Protein AF-A0AAN6GXL6-F1 (afdb_monomer_lite)

Radius of gyration: 16.86 Å; chains: 1; bounding box: 38×27×46 Å

InterPro domains:
  IPR018222 Nuclear transport factor 2, eukaryote [PS50177] (65-117)
  IPR032710 NTF2-like domain superfamily [SSF54427] (9-118)

Secondary structure (DSSP, 8-state):
--S--S-EEEETTEEESSHHHHHHHHHHHPPPEEEEEEEEEEEEEES-SS--TT--HHHHTT--EEEEEEEEEEEESSTTTSPEEEEEEEEEEEE-TT--TT--S-SEEEEEEEEEEE-

Sequence (119 aa):
DNGRGLPNITYNGELFLDSATFQDRWVKDMPRTHLEAQSLNVHVLNPSIKPTAGMKKKDAARNMSLIVQVSGSMRIGQPKEGPLRGFSDSFVLVPNEELGKQDVGRQWLIQSQTFRFVV

Structure (mmCIF, N/CA/C/O backbone):
data_AF-A0AAN6GXL6-F1
#
_entry.id   AF-A0AAN6GXL6-F1
#
loop_
_atom_site.group_PDB
_atom_site.id
_atom_site.type_symbol
_atom_site.label_atom_id
_atom_site.label_alt_id
_atom_site.label_comp_id
_atom_site.label_asy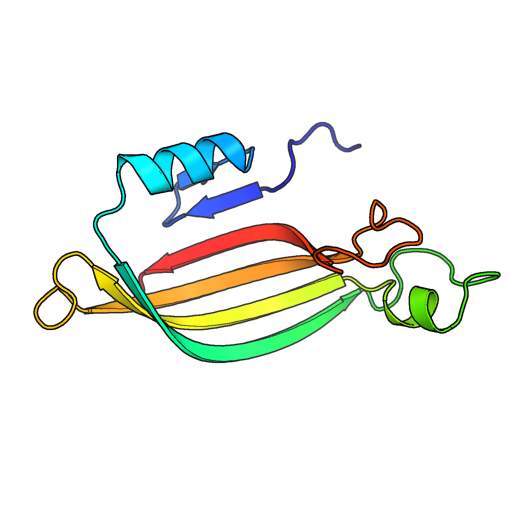m_id
_atom_site.label_entity_id
_atom_site.label_seq_id
_atom_site.pdbx_PDB_ins_code
_atom_site.Cartn_x
_atom_site.Cartn_y
_atom_site.Cartn_z
_atom_site.occupancy
_atom_site.B_iso_or_equiv
_atom_site.auth_seq_id
_atom_site.auth_comp_id
_atom_site.auth_asym_id
_atom_site.auth_atom_id
_atom_site.pdbx_PDB_model_num
ATOM 1 N N . ASP A 1 1 ? -1.228 3.288 -22.576 1.00 46.41 1 ASP A N 1
ATOM 2 C CA . ASP A 1 1 ? -2.079 3.893 -21.545 1.00 46.41 1 ASP A CA 1
ATOM 3 C C . ASP A 1 1 ? -3.490 3.370 -21.736 1.00 46.41 1 ASP A C 1
ATOM 5 O O . ASP A 1 1 ? -4.066 3.604 -22.790 1.00 46.41 1 ASP A O 1
ATOM 9 N N . ASN A 1 2 ? -4.023 2.573 -20.809 1.00 50.41 2 ASN A N 1
ATOM 10 C CA . ASN A 1 2 ? -5.314 1.890 -21.008 1.00 50.41 2 ASN A CA 1
ATOM 11 C C . ASN A 1 2 ? -6.523 2.809 -20.721 1.00 50.41 2 ASN A C 1
ATOM 13 O O . ASN A 1 2 ? -7.616 2.315 -20.450 1.00 50.41 2 ASN A O 1
ATOM 17 N N . GLY A 1 3 ? -6.325 4.134 -20.714 1.00 53.84 3 GLY A N 1
ATOM 18 C CA . GLY A 1 3 ? -7.373 5.139 -20.494 1.00 53.84 3 GLY A CA 1
ATOM 19 C C . GLY A 1 3 ? -8.016 5.129 -19.101 1.00 53.84 3 GLY A C 1
ATOM 20 O O . GLY A 1 3 ? -8.966 5.869 -18.869 1.00 53.84 3 GLY A O 1
ATOM 21 N N . ARG A 1 4 ? -7.528 4.297 -18.174 1.00 62.28 4 ARG A N 1
ATOM 22 C CA . ARG A 1 4 ? -7.972 4.256 -16.776 1.00 62.28 4 ARG A CA 1
ATOM 23 C C . ARG A 1 4 ? -6.973 5.026 -15.922 1.00 62.28 4 ARG A C 1
ATOM 25 O O . ARG A 1 4 ? -5.783 4.729 -15.991 1.00 62.28 4 ARG A O 1
ATOM 32 N N . GLY A 1 5 ? -7.470 5.988 -15.143 1.00 70.12 5 GLY A N 1
ATOM 33 C CA . GLY A 1 5 ? -6.672 6.714 -14.156 1.00 70.12 5 GLY A CA 1
ATOM 34 C C . GLY A 1 5 ? -5.961 5.744 -13.213 1.00 70.12 5 GLY A C 1
ATOM 35 O O . GLY A 1 5 ? -6.505 4.698 -12.852 1.00 70.12 5 GLY A O 1
ATOM 36 N N . LEU A 1 6 ? -4.711 6.055 -12.885 1.00 82.12 6 LEU A N 1
ATOM 37 C CA . LEU A 1 6 ? -3.931 5.345 -11.880 1.00 82.12 6 LEU A CA 1
ATOM 38 C C . LEU A 1 6 ? -3.585 6.325 -10.751 1.00 82.12 6 LEU A C 1
ATOM 40 O O . LEU A 1 6 ? -3.328 7.496 -11.035 1.00 82.12 6 LEU A O 1
ATOM 44 N N . PRO A 1 7 ? -3.514 5.856 -9.496 1.00 90.50 7 PRO A N 1
ATOM 45 C CA . PRO A 1 7 ? -3.809 4.491 -9.048 1.00 90.50 7 PRO A CA 1
ATOM 46 C C . PRO A 1 7 ? -5.312 4.188 -8.942 1.00 90.50 7 PRO A C 1
ATOM 48 O O . PRO A 1 7 ? -6.117 5.079 -8.694 1.00 90.50 7 PRO A O 1
ATOM 51 N N . ASN A 1 8 ? -5.678 2.905 -9.041 1.00 91.94 8 ASN A N 1
ATOM 52 C CA . ASN A 1 8 ? -7.023 2.441 -8.676 1.00 91.94 8 ASN A CA 1
ATOM 53 C C . ASN A 1 8 ? -7.053 2.079 -7.187 1.00 91.94 8 ASN A C 1
ATOM 55 O O . ASN A 1 8 ? -6.418 1.102 -6.781 1.00 91.94 8 ASN A O 1
ATOM 59 N N . ILE A 1 9 ? -7.789 2.831 -6.374 1.00 95.88 9 ILE A N 1
ATOM 60 C CA . ILE A 1 9 ? -7.858 2.622 -4.923 1.00 95.88 9 ILE A CA 1
ATOM 61 C C . ILE A 1 9 ? -9.274 2.181 -4.563 1.00 95.88 9 ILE A C 1
ATOM 63 O O . ILE A 1 9 ? -10.235 2.885 -4.838 1.00 95.88 9 ILE A O 1
ATOM 67 N N . THR A 1 10 ? -9.422 1.016 -3.937 1.00 96.25 10 THR A N 1
ATOM 68 C CA . THR A 1 10 ? -10.696 0.572 -3.357 1.00 96.25 10 THR A CA 1
ATOM 69 C C . THR A 1 10 ? -10.605 0.628 -1.838 1.00 96.25 10 THR A C 1
ATOM 71 O O . THR A 1 10 ? -9.817 -0.104 -1.244 1.00 96.25 10 THR A O 1
ATOM 74 N N . TYR A 1 11 ? -11.414 1.466 -1.196 1.00 94.81 11 TYR A N 1
ATOM 75 C CA . TYR A 1 11 ? -11.433 1.643 0.254 1.00 94.81 11 TYR A CA 1
ATOM 76 C C . TYR A 1 11 ? -12.783 1.197 0.821 1.00 94.81 11 TYR A C 1
ATOM 78 O O . TYR A 1 11 ? -13.807 1.827 0.582 1.00 94.81 11 TYR A O 1
ATOM 86 N N . ASN A 1 12 ? -12.812 0.071 1.540 1.00 93.25 12 ASN A N 1
ATOM 87 C CA . ASN A 1 12 ? -14.038 -0.555 2.061 1.00 93.25 12 ASN A CA 1
ATOM 88 C C . ASN A 1 12 ? -15.144 -0.784 1.006 1.00 93.25 12 ASN A C 1
ATOM 90 O O . ASN A 1 12 ? -16.325 -0.825 1.335 1.00 93.25 12 ASN A O 1
ATOM 94 N N . GLY A 1 13 ? -14.760 -0.986 -0.259 1.00 92.50 13 GLY A N 1
ATOM 95 C CA . GLY A 1 13 ? -15.682 -1.205 -1.380 1.00 92.50 13 GLY A CA 1
ATOM 96 C C . GLY A 1 13 ? -16.023 0.049 -2.190 1.00 92.50 13 GLY A C 1
ATOM 97 O O . GLY A 1 13 ? -16.597 -0.087 -3.265 1.00 92.50 13 GLY A O 1
ATOM 98 N N . GLU A 1 14 ? -15.636 1.239 -1.731 1.00 94.62 14 GLU A N 1
ATOM 99 C CA . GLU A 1 14 ? -15.721 2.476 -2.514 1.00 94.62 14 GLU A CA 1
ATOM 100 C C . GLU A 1 14 ? -14.499 2.607 -3.433 1.00 94.62 14 GLU A C 1
ATOM 102 O O . GLU A 1 14 ? -13.369 2.404 -2.987 1.00 94.62 14 GLU A O 1
ATOM 107 N N . LEU A 1 15 ? -14.718 2.924 -4.712 1.00 93.38 15 LEU A N 1
ATOM 108 C CA . LEU A 1 15 ? -13.663 3.055 -5.720 1.00 93.38 15 LEU A CA 1
ATOM 109 C C . LEU A 1 15 ? -13.263 4.523 -5.918 1.00 93.38 15 LEU A C 1
ATOM 111 O O . LEU A 1 15 ? -14.105 5.362 -6.224 1.00 93.38 15 LEU A O 1
ATOM 115 N N . PHE A 1 16 ? -11.961 4.788 -5.855 1.00 92.94 16 PHE A N 1
ATOM 116 C CA . PHE A 1 16 ? -11.312 6.054 -6.181 1.00 92.94 16 PHE A CA 1
ATOM 117 C C . PHE A 1 16 ? -10.389 5.842 -7.389 1.00 92.94 16 PHE A C 1
ATOM 119 O O . PHE A 1 16 ? -9.594 4.897 -7.415 1.00 92.94 16 PHE A O 1
ATOM 126 N N . LEU A 1 17 ? -10.512 6.709 -8.399 1.00 88.56 17 LEU A N 1
ATOM 127 C CA . LEU A 1 17 ? -9.776 6.611 -9.671 1.00 88.56 17 LEU A CA 1
ATOM 128 C C . LEU A 1 17 ? -8.515 7.484 -9.722 1.00 88.56 17 LEU A C 1
ATOM 130 O O . LEU A 1 17 ? -7.788 7.465 -10.715 1.00 88.56 17 LEU A O 1
ATOM 134 N N . ASP A 1 18 ? -8.275 8.261 -8.671 1.00 87.81 18 ASP A N 1
ATOM 135 C CA . ASP A 1 18 ? -7.108 9.113 -8.529 1.00 87.81 18 ASP A CA 1
ATOM 136 C C . ASP A 1 18 ? -6.712 9.237 -7.049 1.00 87.81 18 ASP A C 1
ATOM 138 O O . ASP A 1 18 ? -7.537 9.134 -6.134 1.00 87.81 18 ASP A O 1
ATOM 142 N N . SER A 1 19 ? -5.418 9.442 -6.806 1.00 90.69 19 SER A N 1
ATOM 143 C CA . SER A 1 19 ? -4.877 9.531 -5.450 1.00 90.69 19 SER A CA 1
ATOM 144 C C . SER A 1 19 ? -5.219 10.840 -4.742 1.00 90.69 19 SER A C 1
ATOM 146 O O . SER A 1 19 ? -5.230 10.862 -3.514 1.00 90.69 19 SER A O 1
ATOM 148 N N . ALA A 1 20 ? -5.464 11.926 -5.483 1.00 92.69 20 ALA A N 1
ATOM 149 C CA . ALA A 1 20 ? -5.725 13.241 -4.901 1.00 92.69 20 ALA A CA 1
ATOM 150 C C . ALA A 1 20 ? -7.094 13.263 -4.210 1.00 92.69 20 ALA A C 1
ATOM 152 O O . ALA A 1 20 ? -7.175 13.587 -3.031 1.00 92.69 20 ALA A O 1
ATOM 153 N N . THR A 1 21 ? -8.137 12.779 -4.885 1.00 92.62 21 THR A N 1
ATOM 154 C CA . THR A 1 21 ? -9.487 12.625 -4.331 1.00 92.62 21 THR A CA 1
ATOM 155 C C . THR A 1 21 ? -9.484 11.734 -3.089 1.00 92.62 21 THR A C 1
ATOM 157 O O . THR A 1 21 ? -10.115 12.067 -2.084 1.00 92.62 21 THR A O 1
ATOM 160 N N . PHE A 1 22 ? -8.748 10.615 -3.115 1.00 94.06 22 PHE A N 1
ATOM 161 C CA . PHE A 1 22 ? -8.620 9.754 -1.936 1.00 94.06 22 PHE A CA 1
ATOM 162 C C . PHE A 1 22 ? -7.910 10.472 -0.777 1.00 94.06 22 PHE A C 1
ATOM 164 O O . PHE A 1 22 ? -8.364 10.392 0.365 1.00 94.06 22 PHE A O 1
ATOM 171 N N . GLN A 1 23 ? -6.829 11.206 -1.057 1.00 94.75 23 GLN A N 1
ATOM 172 C CA . GLN A 1 23 ? -6.093 11.968 -0.049 1.00 94.75 23 GLN A CA 1
ATOM 173 C C . GLN A 1 23 ? -6.950 13.082 0.565 1.00 94.75 23 GLN A C 1
ATOM 175 O O . GLN A 1 23 ? -6.939 13.257 1.784 1.00 94.75 23 GLN A O 1
ATOM 180 N N . ASP A 1 24 ? -7.720 13.799 -0.249 1.00 95.06 24 ASP A N 1
ATOM 181 C CA . ASP A 1 24 ? -8.625 14.851 0.212 1.00 95.06 24 ASP A CA 1
ATOM 182 C C . ASP A 1 24 ? -9.719 14.273 1.115 1.00 95.06 24 ASP A C 1
ATOM 184 O O . ASP A 1 24 ? -9.961 14.786 2.211 1.00 95.06 24 ASP A O 1
ATOM 188 N N . ARG A 1 25 ? -10.324 13.147 0.707 1.00 92.62 25 ARG A N 1
ATOM 189 C CA . ARG A 1 25 ? -11.280 12.387 1.526 1.00 92.62 25 ARG A CA 1
ATOM 190 C C . ARG A 1 25 ? -10.651 11.945 2.846 1.00 92.62 25 ARG A C 1
ATOM 192 O O . ARG A 1 25 ? -11.268 12.092 3.900 1.00 92.62 25 ARG A O 1
ATOM 199 N N . TRP A 1 26 ? -9.422 11.437 2.813 1.00 91.81 26 TRP A N 1
ATOM 200 C CA . TRP A 1 26 ? -8.700 11.022 4.013 1.00 91.81 26 TRP A CA 1
ATOM 201 C C . TRP A 1 26 ? -8.468 12.196 4.972 1.00 91.81 26 TRP A C 1
ATOM 203 O O . TRP A 1 26 ? -8.773 12.103 6.155 1.00 91.81 26 TRP A O 1
ATOM 213 N N . VAL A 1 27 ? -7.972 13.333 4.486 1.00 93.25 27 VAL A N 1
ATOM 214 C CA . VAL A 1 27 ? -7.687 14.495 5.346 1.00 93.25 27 VAL A CA 1
ATOM 215 C C . VAL A 1 27 ? -8.964 15.102 5.924 1.00 93.25 27 VAL A C 1
ATOM 217 O O . VAL A 1 27 ? -8.971 15.527 7.079 1.00 93.25 27 VAL A O 1
ATOM 220 N N . LYS A 1 28 ? -10.033 15.161 5.127 1.00 92.56 28 LYS A N 1
ATOM 221 C CA . LYS A 1 28 ? -11.280 15.822 5.512 1.00 92.56 28 LYS A CA 1
ATOM 222 C C . LYS A 1 28 ? -12.127 14.979 6.458 1.00 92.56 28 LYS A C 1
ATOM 224 O O . LYS A 1 28 ? -12.666 15.508 7.427 1.00 92.56 28 LYS A O 1
ATOM 229 N N . ASP A 1 29 ? -12.272 13.693 6.151 1.00 89.56 29 ASP A N 1
ATOM 230 C CA . ASP A 1 29 ? -13.340 12.879 6.726 1.00 89.56 29 ASP A CA 1
ATOM 231 C C . ASP A 1 29 ? -12.833 11.763 7.643 1.00 89.56 29 ASP A C 1
ATOM 233 O O . ASP A 1 29 ? -13.625 11.240 8.430 1.00 89.56 29 ASP A O 1
ATOM 237 N N . MET A 1 30 ? -11.543 11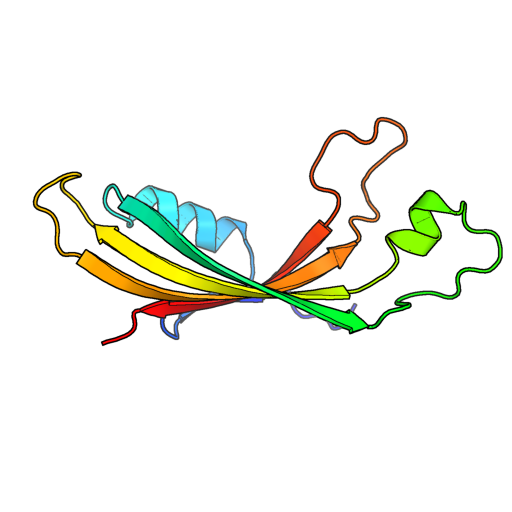.392 7.592 1.00 86.75 30 MET A N 1
ATOM 238 C CA . MET A 1 30 ? -11.017 10.396 8.526 1.00 86.75 30 MET A CA 1
ATOM 239 C C . MET A 1 30 ? -10.709 11.019 9.894 1.00 86.75 30 MET A C 1
ATOM 241 O O . MET A 1 30 ? -9.863 11.913 9.996 1.00 86.75 30 MET A O 1
ATOM 245 N N . PRO A 1 31 ? -11.328 10.524 10.986 1.00 88.31 31 PRO A N 1
ATOM 246 C CA . PRO A 1 31 ? -10.910 10.888 12.331 1.00 88.31 31 PRO A CA 1
ATOM 247 C C . PRO A 1 31 ? -9.457 10.481 12.560 1.00 88.31 31 PRO A C 1
ATOM 249 O O . PRO A 1 31 ? -8.942 9.585 11.899 1.00 88.31 31 PRO A O 1
ATOM 252 N N . ARG A 1 32 ? -8.800 11.074 13.560 1.00 87.94 32 ARG A N 1
ATOM 253 C CA . ARG A 1 32 ? -7.429 10.701 13.931 1.00 87.94 32 ARG A CA 1
ATOM 254 C C . ARG A 1 32 ? -7.309 9.180 14.089 1.00 87.94 32 ARG A C 1
ATOM 256 O O . ARG A 1 32 ? -7.969 8.594 14.943 1.00 87.94 32 ARG A O 1
ATOM 263 N N . THR A 1 33 ? -6.466 8.549 13.280 1.00 89.50 33 THR A N 1
ATOM 264 C CA . THR A 1 33 ? -6.262 7.097 13.305 1.00 89.50 33 THR A CA 1
ATOM 265 C C . THR A 1 33 ? -4.880 6.735 13.827 1.00 89.50 33 THR A C 1
ATOM 267 O O . THR A 1 33 ? -3.899 7.430 13.559 1.00 89.50 33 THR A O 1
ATOM 270 N N . HIS A 1 34 ? -4.785 5.612 14.531 1.00 90.44 34 HIS A N 1
ATOM 271 C CA . HIS A 1 34 ? -3.519 4.958 14.842 1.00 90.44 34 HIS A CA 1
ATOM 272 C C . HIS A 1 34 ? -3.502 3.584 14.175 1.00 90.44 34 HIS A C 1
ATOM 274 O O . HIS A 1 34 ? -4.359 2.751 14.463 1.00 90.44 34 HIS A O 1
ATOM 280 N N . LEU A 1 35 ? -2.560 3.386 13.256 1.00 91.00 35 LEU A N 1
ATOM 281 C CA . LEU A 1 35 ? -2.382 2.152 12.499 1.00 91.00 35 LEU A CA 1
ATOM 282 C C . LEU A 1 35 ? -1.234 1.349 13.096 1.00 91.00 35 LEU A C 1
ATOM 284 O O . LEU A 1 35 ? -0.130 1.865 13.252 1.00 91.00 35 LEU A O 1
ATOM 288 N N . GLU A 1 36 ? -1.497 0.078 13.361 1.00 94.19 36 GLU A N 1
ATOM 289 C CA . GLU A 1 36 ? -0.498 -0.896 13.772 1.00 94.19 36 GLU A CA 1
ATOM 290 C C . GLU A 1 36 ? -0.486 -2.031 12.746 1.00 94.19 36 GLU A C 1
ATOM 292 O O . GLU A 1 36 ? -1.410 -2.846 12.680 1.00 94.19 36 GLU A O 1
ATOM 297 N N . ALA A 1 37 ? 0.556 -2.061 11.913 1.00 95.88 37 ALA A N 1
ATOM 298 C CA . ALA A 1 37 ? 0.794 -3.161 10.988 1.00 95.88 37 ALA A CA 1
ATOM 299 C C . ALA A 1 37 ? 1.369 -4.349 11.768 1.00 95.88 37 ALA A C 1
ATOM 301 O O . ALA A 1 37 ? 2.446 -4.244 12.350 1.00 95.88 37 ALA A O 1
ATOM 302 N N . GLN A 1 38 ? 0.646 -5.466 11.781 1.00 96.81 38 GLN A N 1
ATOM 303 C CA . GLN A 1 38 ? 1.004 -6.650 12.571 1.00 96.81 38 GLN A CA 1
ATOM 304 C C . GLN A 1 38 ? 1.623 -7.749 11.710 1.00 96.81 38 GLN A C 1
ATOM 306 O O . GLN A 1 38 ? 2.470 -8.502 12.178 1.00 96.81 38 GLN A O 1
ATOM 311 N N . SER A 1 39 ? 1.213 -7.835 10.445 1.00 96.69 39 SER A N 1
ATOM 312 C CA . SER A 1 39 ? 1.784 -8.755 9.470 1.00 96.69 39 SER A CA 1
ATOM 313 C C . SER A 1 39 ? 1.977 -8.058 8.133 1.00 96.69 39 SER A C 1
ATOM 315 O O . SER A 1 39 ? 1.150 -7.246 7.708 1.00 96.69 39 SER A O 1
ATOM 317 N N . LEU A 1 40 ? 3.086 -8.397 7.483 1.00 97.69 40 LEU A N 1
ATOM 318 C CA . LEU A 1 40 ? 3.467 -7.933 6.161 1.00 97.69 40 LEU A CA 1
ATOM 319 C C . LEU A 1 40 ? 3.952 -9.140 5.363 1.00 97.69 40 LEU A C 1
ATOM 321 O O . LEU A 1 40 ? 4.873 -9.842 5.779 1.00 97.69 40 LEU A O 1
ATOM 325 N N . ASN A 1 41 ? 3.365 -9.344 4.195 1.00 98.00 41 ASN A N 1
ATOM 326 C CA . ASN A 1 41 ? 3.804 -10.336 3.233 1.00 98.00 41 ASN A CA 1
ATOM 327 C C . ASN A 1 41 ? 3.984 -9.675 1.859 1.00 98.00 41 ASN A C 1
ATOM 329 O O . ASN A 1 41 ? 3.253 -8.752 1.498 1.00 98.00 41 ASN A O 1
ATOM 333 N N . VAL A 1 42 ? 4.997 -10.121 1.115 1.00 98.00 42 VAL A N 1
ATOM 334 C CA . VAL A 1 42 ? 5.326 -9.583 -0.206 1.00 98.00 42 VAL A CA 1
ATOM 335 C C . VAL A 1 42 ? 5.650 -10.727 -1.153 1.00 98.00 42 VAL A C 1
ATOM 337 O O . VAL A 1 42 ? 6.468 -11.588 -0.830 1.00 98.00 42 VAL A O 1
ATOM 340 N N . HIS A 1 43 ? 5.069 -10.688 -2.349 1.00 97.81 43 HIS A N 1
ATOM 341 C CA . HIS A 1 43 ? 5.407 -11.586 -3.446 1.00 97.81 43 HIS A CA 1
ATOM 342 C C . HIS A 1 43 ? 5.748 -10.799 -4.709 1.00 97.81 43 HIS A C 1
ATOM 344 O O . HIS A 1 43 ? 5.160 -9.757 -5.002 1.00 97.81 43 HIS A O 1
ATOM 350 N N . VAL A 1 44 ? 6.692 -11.322 -5.489 1.00 96.81 44 VAL A N 1
ATOM 351 C CA . VAL A 1 44 ? 6.962 -10.817 -6.837 1.00 96.81 44 VAL A CA 1
ATOM 352 C C . VAL A 1 44 ? 5.824 -11.272 -7.746 1.00 96.81 44 VAL A C 1
ATOM 354 O O . VAL A 1 44 ? 5.623 -12.469 -7.928 1.00 96.81 44 VAL A O 1
ATOM 357 N N . LEU A 1 45 ? 5.079 -10.316 -8.302 1.00 95.69 45 LEU A N 1
ATOM 358 C CA . LEU A 1 45 ? 3.965 -10.582 -9.213 1.00 95.69 45 LEU A CA 1
ATOM 359 C C . LEU A 1 45 ? 4.456 -10.731 -10.659 1.00 95.69 45 LEU A C 1
ATOM 361 O O . LEU A 1 45 ? 4.034 -11.638 -11.368 1.00 95.69 45 LEU A O 1
ATOM 365 N N . ASN A 1 46 ? 5.375 -9.861 -11.083 1.00 94.75 46 ASN A N 1
ATOM 366 C CA . ASN A 1 46 ? 6.076 -9.971 -12.358 1.00 94.75 46 ASN A CA 1
ATOM 367 C C . ASN A 1 46 ? 7.567 -9.677 -12.129 1.00 94.75 46 ASN A C 1
ATOM 369 O O . ASN A 1 46 ? 7.896 -8.544 -11.778 1.00 94.75 46 ASN A O 1
ATOM 373 N N . PRO A 1 47 ? 8.472 -10.651 -12.331 1.00 91.75 47 PRO A N 1
ATOM 374 C CA . PRO A 1 47 ? 9.902 -10.476 -12.080 1.00 91.75 47 PRO A CA 1
ATOM 375 C C . PRO A 1 47 ? 10.622 -9.603 -13.117 1.00 91.75 47 PRO A C 1
ATOM 377 O O . PRO A 1 47 ? 11.754 -9.199 -12.865 1.00 91.75 47 PRO A O 1
ATOM 380 N N . SER A 1 48 ? 10.012 -9.333 -14.277 1.00 90.94 48 SER A N 1
ATOM 381 C CA . SER A 1 48 ? 10.612 -8.519 -15.337 1.00 90.94 48 SER A CA 1
ATOM 382 C C . SER A 1 48 ? 9.538 -7.767 -16.120 1.00 90.94 48 SER A C 1
ATOM 384 O O . SER A 1 48 ? 8.971 -8.292 -17.076 1.00 90.94 48 SER A O 1
ATOM 386 N N . ILE A 1 49 ? 9.274 -6.514 -15.745 1.00 88.94 49 ILE A N 1
ATOM 387 C CA . ILE A 1 49 ? 8.265 -5.680 -16.424 1.00 88.94 49 ILE A CA 1
ATOM 388 C C . ILE A 1 49 ? 8.717 -5.302 -17.840 1.00 88.94 49 ILE A C 1
ATOM 390 O O . ILE A 1 49 ? 7.922 -5.337 -18.777 1.00 88.94 49 ILE A O 1
ATOM 394 N N . LYS A 1 50 ? 9.999 -4.958 -18.003 1.00 88.69 50 LYS A N 1
ATOM 395 C CA . LYS A 1 50 ? 10.622 -4.631 -19.297 1.00 88.69 50 LYS A CA 1
ATOM 396 C C . LYS A 1 50 ? 11.817 -5.544 -19.591 1.00 88.69 50 LYS A C 1
ATOM 398 O O . LYS A 1 50 ? 12.390 -6.094 -18.655 1.00 88.69 50 LYS A O 1
ATOM 403 N N . PRO A 1 51 ? 12.244 -5.719 -20.851 1.00 87.69 51 PRO A N 1
ATOM 404 C CA . PRO A 1 51 ? 13.515 -6.376 -21.145 1.00 87.69 51 PRO A CA 1
ATOM 405 C C . PRO A 1 51 ? 14.684 -5.662 -20.448 1.00 87.69 51 PRO A C 1
ATOM 407 O O . PRO A 1 51 ? 14.775 -4.439 -20.489 1.00 87.69 51 PRO A O 1
ATOM 410 N N . THR A 1 52 ? 15.588 -6.417 -19.820 1.00 85.00 52 THR A N 1
ATOM 411 C CA . THR A 1 52 ? 16.689 -5.864 -19.005 1.00 85.00 52 THR A CA 1
ATOM 412 C C . THR A 1 52 ? 17.997 -5.649 -19.770 1.00 85.00 52 THR A C 1
ATOM 414 O O . THR A 1 52 ? 18.984 -5.183 -19.197 1.00 85.00 52 THR A O 1
ATOM 417 N N . ALA A 1 53 ? 18.027 -5.969 -21.067 1.00 85.69 53 ALA A N 1
ATOM 418 C CA . ALA A 1 53 ? 19.202 -5.781 -21.910 1.00 85.69 53 ALA A CA 1
ATOM 419 C C . ALA A 1 53 ? 19.627 -4.300 -21.927 1.00 85.69 53 ALA A C 1
ATOM 421 O O . ALA A 1 53 ? 18.837 -3.420 -22.255 1.00 85.69 53 ALA A O 1
ATOM 422 N N . GLY A 1 54 ? 20.876 -4.021 -21.543 1.00 82.69 54 GLY A N 1
ATOM 423 C CA . GLY A 1 54 ? 21.414 -2.657 -21.466 1.00 82.69 54 GLY A CA 1
ATOM 424 C C . GLY A 1 54 ? 21.042 -1.869 -20.201 1.00 82.69 54 GLY A C 1
ATOM 425 O O . GLY A 1 54 ? 21.522 -0.750 -20.027 1.00 82.69 54 GLY A O 1
ATOM 426 N N . MET A 1 55 ? 20.244 -2.434 -19.285 1.00 85.88 55 MET A N 1
ATOM 427 C CA . MET A 1 55 ? 19.959 -1.806 -17.991 1.00 85.88 55 MET A CA 1
ATOM 428 C C . MET A 1 55 ? 21.127 -1.988 -17.016 1.00 85.88 55 MET A C 1
ATOM 430 O O . MET A 1 55 ? 21.799 -3.021 -16.988 1.00 85.88 55 MET A O 1
ATOM 434 N N . LYS A 1 56 ? 21.340 -1.005 -16.135 1.00 85.81 56 LYS A N 1
ATOM 435 C CA . LYS A 1 56 ? 22.261 -1.170 -15.002 1.00 85.81 56 LYS A CA 1
ATOM 436 C C . LYS A 1 56 ? 21.721 -2.254 -14.070 1.00 85.81 56 LYS A C 1
ATOM 438 O O . LYS A 1 56 ? 20.519 -2.326 -13.833 1.00 85.81 56 LYS A O 1
ATOM 443 N N . LYS A 1 57 ? 22.610 -3.034 -13.447 1.00 85.50 57 LYS A N 1
ATOM 444 C CA . LYS A 1 57 ? 22.243 -4.127 -12.521 1.00 85.50 57 LYS A CA 1
ATOM 445 C C . LYS A 1 57 ? 21.244 -3.697 -11.434 1.00 85.50 57 LYS A C 1
ATOM 447 O O . LYS A 1 57 ? 20.318 -4.442 -11.134 1.00 85.50 57 LYS A O 1
ATOM 452 N N . LYS A 1 58 ? 21.409 -2.491 -10.875 1.00 83.75 58 LYS A N 1
ATOM 453 C CA . LYS A 1 58 ? 20.516 -1.922 -9.846 1.00 83.75 58 LYS A CA 1
ATOM 454 C C . LYS A 1 58 ? 19.093 -1.679 -10.364 1.00 83.75 58 LYS A C 1
ATOM 456 O O . LYS A 1 58 ? 18.134 -1.830 -9.615 1.00 83.75 58 LYS A O 1
ATOM 461 N N . ASP A 1 59 ? 18.964 -1.299 -11.627 1.00 83.31 59 ASP A N 1
ATOM 462 C CA . ASP A 1 59 ? 17.678 -0.960 -12.237 1.00 83.31 59 ASP A CA 1
ATOM 463 C C . ASP A 1 59 ? 17.004 -2.224 -12.776 1.00 83.31 59 ASP A C 1
ATOM 465 O O . ASP A 1 59 ? 15.807 -2.409 -12.591 1.00 83.31 59 ASP A O 1
ATOM 469 N N . ALA A 1 60 ? 17.789 -3.168 -13.308 1.00 85.12 60 ALA A N 1
ATOM 470 C CA . ALA A 1 60 ? 17.317 -4.507 -13.651 1.00 85.12 60 ALA A CA 1
ATOM 471 C C . ALA A 1 60 ? 16.770 -5.258 -12.423 1.00 85.12 60 ALA A C 1
ATOM 473 O O . ALA A 1 60 ? 15.723 -5.887 -12.509 1.00 85.12 60 ALA A O 1
ATOM 474 N N . ALA A 1 61 ? 17.429 -5.142 -11.263 1.00 85.19 61 ALA A N 1
ATOM 475 C CA . ALA A 1 61 ? 16.950 -5.734 -10.012 1.00 85.19 61 ALA A CA 1
ATOM 476 C C . ALA A 1 61 ? 15.661 -5.083 -9.480 1.00 85.19 61 ALA A C 1
ATOM 478 O O . ALA A 1 61 ? 14.958 -5.697 -8.687 1.00 85.19 61 ALA A O 1
ATOM 479 N N . ARG A 1 62 ? 15.349 -3.848 -9.890 1.00 87.56 62 ARG A N 1
ATOM 480 C CA . ARG A 1 62 ? 14.130 -3.131 -9.483 1.00 87.56 62 ARG A CA 1
ATOM 481 C C . ARG A 1 62 ? 12.997 -3.250 -10.498 1.00 87.56 62 ARG A C 1
ATOM 483 O O . ARG A 1 62 ? 11.881 -2.886 -10.165 1.00 87.56 62 ARG A O 1
ATOM 490 N N . ASN A 1 63 ? 13.252 -3.787 -11.690 1.00 90.69 63 ASN A N 1
ATOM 491 C CA . ASN A 1 63 ? 12.312 -3.934 -12.805 1.00 90.69 63 ASN A CA 1
ATOM 492 C C . ASN A 1 63 ? 11.271 -5.052 -12.578 1.00 90.69 63 ASN A C 1
ATOM 494 O O . ASN A 1 63 ? 11.082 -5.935 -13.410 1.00 90.69 63 ASN A O 1
ATOM 498 N N . MET A 1 64 ? 10.593 -5.024 -11.436 1.00 94.88 64 MET A N 1
ATOM 499 C CA . MET A 1 64 ? 9.600 -6.018 -11.046 1.00 94.88 64 MET A CA 1
ATOM 500 C C . MET A 1 64 ? 8.378 -5.355 -10.422 1.00 94.88 64 MET A C 1
ATOM 502 O O . MET A 1 64 ? 8.490 -4.303 -9.790 1.00 94.88 64 MET A O 1
ATOM 506 N N . SER A 1 65 ? 7.217 -5.990 -10.566 1.00 96.19 65 SER A N 1
ATOM 507 C CA . SER A 1 65 ? 6.021 -5.612 -9.819 1.00 96.19 65 SER A CA 1
ATOM 508 C C . SER A 1 65 ? 5.860 -6.512 -8.603 1.00 96.19 65 SER A C 1
ATOM 510 O O . SER A 1 65 ? 6.147 -7.712 -8.655 1.00 96.19 65 SER A O 1
ATOM 512 N N . LEU A 1 66 ? 5.376 -5.934 -7.511 1.00 97.50 66 LEU A N 1
ATOM 513 C CA . LEU A 1 66 ? 5.188 -6.621 -6.239 1.00 97.50 66 LEU A CA 1
ATOM 514 C C . LEU A 1 66 ? 3.710 -6.593 -5.867 1.00 97.50 66 LEU A C 1
ATOM 516 O O . LEU A 1 66 ? 3.044 -5.583 -6.081 1.00 97.50 66 LEU A O 1
ATOM 520 N N . ILE A 1 67 ? 3.218 -7.673 -5.273 1.00 97.94 67 ILE A N 1
ATOM 521 C CA . ILE A 1 67 ? 1.989 -7.643 -4.486 1.00 97.94 67 ILE A CA 1
ATOM 522 C C . ILE A 1 67 ? 2.374 -7.630 -3.009 1.00 97.94 67 ILE A C 1
ATOM 524 O O . ILE A 1 67 ? 3.174 -8.450 -2.559 1.00 97.94 67 ILE A O 1
ATOM 528 N N . VAL A 1 68 ? 1.844 -6.659 -2.276 1.00 98.31 68 VAL A N 1
ATOM 529 C CA . VAL A 1 68 ? 2.088 -6.466 -0.847 1.00 98.31 68 VAL A CA 1
ATOM 530 C C . VAL A 1 68 ? 0.774 -6.657 -0.120 1.00 98.31 68 VAL A C 1
ATOM 532 O O . VAL A 1 68 ? -0.219 -6.037 -0.487 1.00 98.31 68 VAL A O 1
ATOM 535 N N . GLN A 1 69 ? 0.777 -7.485 0.914 1.00 98.06 69 GLN A N 1
ATOM 536 C CA . GLN A 1 69 ? -0.369 -7.712 1.780 1.00 98.06 69 GLN A CA 1
ATOM 537 C C . GLN A 1 69 ? 0.002 -7.297 3.197 1.00 98.06 69 GLN A C 1
ATOM 539 O O . GLN A 1 69 ? 0.999 -7.756 3.756 1.00 98.06 69 GLN A O 1
ATOM 544 N N . VAL A 1 70 ? -0.805 -6.414 3.770 1.00 98.25 70 VAL A N 1
ATOM 545 C CA . VAL A 1 70 ? -0.670 -5.920 5.135 1.00 98.25 70 VAL A CA 1
ATOM 546 C C . VAL A 1 70 ? -1.922 -6.314 5.892 1.00 98.25 70 VAL A C 1
ATOM 548 O O . VAL A 1 70 ? -3.038 -6.092 5.425 1.00 98.25 70 VAL A O 1
ATOM 551 N N . SER A 1 71 ? -1.755 -6.868 7.083 1.00 97.56 71 SER A N 1
ATOM 552 C CA . SER A 1 71 ? -2.856 -7.005 8.029 1.00 97.56 71 SER A CA 1
ATOM 553 C C . SER A 1 71 ? -2.456 -6.433 9.372 1.00 97.56 71 SER A C 1
ATOM 555 O O . SER A 1 71 ? -1.288 -6.464 9.772 1.00 97.56 71 SER A O 1
ATOM 557 N N . GLY A 1 72 ? -3.432 -5.913 10.092 1.00 96.88 72 GLY A N 1
ATOM 558 C CA . GLY A 1 72 ? -3.170 -5.337 11.393 1.00 96.88 72 GLY A CA 1
ATOM 559 C C . GLY A 1 72 ? -4.417 -4.784 12.032 1.00 96.88 72 GLY A C 1
ATOM 560 O O . GLY A 1 72 ? -5.534 -5.207 11.728 1.00 96.88 72 GLY A O 1
ATOM 561 N N . SER A 1 73 ? -4.213 -3.806 12.904 1.00 95.44 73 SER A N 1
ATOM 562 C CA . SER A 1 73 ? -5.300 -3.119 13.578 1.00 95.44 73 SER A CA 1
ATOM 563 C C . SER A 1 73 ? -5.223 -1.612 13.363 1.00 95.44 73 SER A C 1
ATOM 565 O O . SER A 1 73 ? -4.150 -1.021 13.239 1.00 95.44 73 SER A O 1
ATOM 567 N N . MET A 1 74 ? -6.388 -0.983 13.272 1.00 92.56 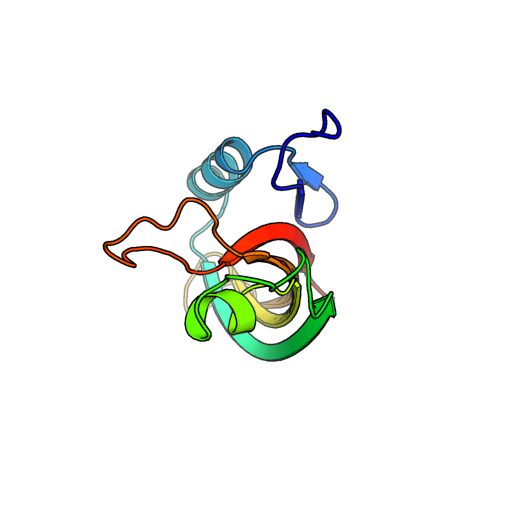74 MET A N 1
ATOM 568 C CA . MET A 1 74 ? -6.532 0.457 13.190 1.00 92.56 74 MET A CA 1
ATOM 569 C C . MET A 1 74 ? -7.459 0.923 14.302 1.00 92.56 74 MET A C 1
ATOM 571 O O . MET A 1 74 ? -8.607 0.488 14.409 1.00 92.56 74 MET A O 1
ATOM 575 N N . ARG A 1 75 ? -6.951 1.829 15.132 1.00 91.62 75 ARG A N 1
ATOM 576 C CA . ARG A 1 75 ? -7.741 2.539 16.130 1.00 91.62 75 ARG A CA 1
ATOM 577 C C . ARG A 1 75 ? -8.227 3.851 15.540 1.00 91.62 75 ARG A C 1
ATOM 579 O O . ARG A 1 75 ? -7.418 4.611 15.013 1.00 91.62 75 ARG A O 1
ATOM 586 N N . ILE A 1 76 ? -9.522 4.123 15.647 1.00 88.25 76 ILE A N 1
ATOM 587 C CA . ILE A 1 76 ? -10.148 5.315 15.059 1.00 88.25 76 ILE A CA 1
ATOM 588 C C . ILE A 1 76 ? -10.601 6.259 16.177 1.00 88.25 76 ILE A C 1
ATOM 590 O O . ILE A 1 76 ? -11.237 5.831 17.137 1.00 88.25 76 ILE A O 1
ATOM 594 N N . GLY A 1 77 ? -10.285 7.547 16.062 1.00 85.62 77 GLY A N 1
ATOM 595 C CA . GLY A 1 77 ? -10.641 8.575 17.037 1.00 85.62 77 GLY A CA 1
ATOM 596 C C . GLY A 1 77 ? -9.603 8.717 18.152 1.00 85.62 77 GLY A C 1
ATOM 597 O O . GLY A 1 77 ? -8.518 9.263 17.948 1.00 85.62 77 GLY A O 1
ATOM 598 N N . GLN A 1 78 ? -9.945 8.288 19.368 1.00 76.94 78 GLN A N 1
ATOM 599 C CA . GLN A 1 78 ? -9.074 8.485 20.528 1.00 76.94 78 GLN A CA 1
ATOM 600 C C . GLN A 1 78 ? -7.902 7.478 20.534 1.00 76.94 78 GLN A C 1
ATOM 602 O O . GLN A 1 78 ? -8.149 6.275 20.441 1.00 76.94 78 GLN A O 1
ATOM 607 N N . PRO A 1 79 ? -6.636 7.911 20.714 1.00 66.81 79 PRO A N 1
ATOM 608 C CA . PRO A 1 79 ? -5.457 7.038 20.602 1.00 66.81 79 PRO A CA 1
ATOM 609 C C . PRO A 1 79 ? -5.398 5.833 21.554 1.00 66.81 79 PRO A C 1
ATOM 611 O O . PRO A 1 79 ? -4.688 4.876 21.261 1.00 66.81 79 PRO A O 1
ATOM 614 N N . LYS A 1 80 ? -6.114 5.863 22.686 1.00 72.06 80 LYS A N 1
ATOM 615 C CA . LYS A 1 80 ? -6.122 4.772 23.681 1.00 72.06 80 LYS A CA 1
ATOM 616 C C . LYS A 1 80 ? -7.487 4.099 23.843 1.00 72.06 80 LYS A C 1
ATOM 618 O O . LYS A 1 80 ? -7.534 2.901 24.089 1.00 72.06 80 LYS A O 1
ATOM 623 N N . GLU A 1 81 ? -8.571 4.842 23.640 1.00 76.69 81 GLU A N 1
ATOM 624 C CA . GLU A 1 81 ? -9.942 4.39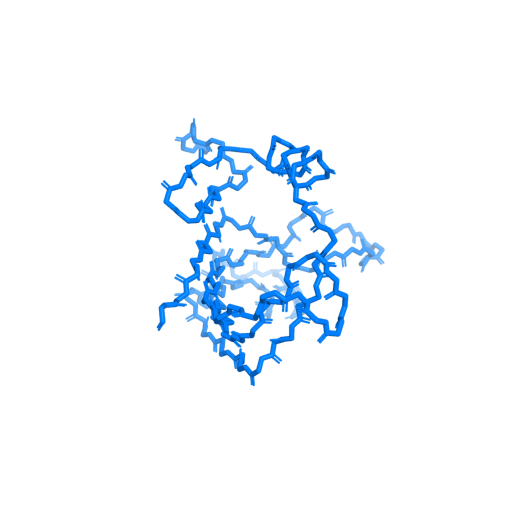3 23.943 1.00 76.69 81 GLU A CA 1
ATOM 625 C C . GLU A 1 81 ? -10.829 4.255 22.699 1.00 76.69 81 GLU A C 1
ATOM 627 O O . GLU A 1 81 ? -11.938 3.736 22.776 1.00 76.69 81 GLU A O 1
ATOM 632 N N . GLY A 1 82 ? -10.351 4.693 21.529 1.00 81.12 82 GLY A N 1
ATOM 633 C CA . GLY A 1 82 ? -11.107 4.587 20.285 1.00 81.12 82 GLY A CA 1
ATOM 634 C C . GLY A 1 82 ? -11.360 3.129 19.883 1.00 81.12 82 GLY A C 1
ATOM 635 O O . GLY A 1 82 ? -10.556 2.254 20.236 1.00 81.12 82 GLY A O 1
ATOM 636 N N . PRO A 1 83 ? -12.439 2.853 19.123 1.00 88.81 83 PRO A N 1
ATOM 637 C CA . PRO A 1 83 ? -12.723 1.520 18.611 1.00 88.81 83 PRO A CA 1
ATOM 638 C C . PRO A 1 83 ? -11.525 0.980 17.829 1.00 88.81 83 PRO A C 1
ATOM 640 O O . PRO A 1 83 ? -11.012 1.633 16.916 1.00 88.81 83 PRO A O 1
ATOM 643 N N . LEU A 1 84 ? -11.095 -0.223 18.206 1.00 91.38 84 LEU A N 1
ATOM 644 C CA . LEU A 1 84 ? -10.084 -0.985 17.490 1.00 91.38 84 LEU A CA 1
ATOM 645 C C . LEU A 1 84 ? -10.780 -1.835 16.423 1.00 91.38 84 LEU A C 1
ATOM 647 O O . LEU A 1 84 ? -11.772 -2.513 16.703 1.00 91.38 84 LEU A O 1
ATOM 651 N N . ARG A 1 85 ? -10.284 -1.770 15.191 1.00 93.12 85 ARG A N 1
ATOM 652 C CA . ARG A 1 85 ? -10.772 -2.564 14.062 1.00 93.12 85 ARG A CA 1
ATOM 653 C C . ARG A 1 85 ? -9.607 -3.307 13.439 1.00 93.12 85 ARG A C 1
ATOM 655 O O . ARG A 1 85 ? -8.557 -2.707 13.230 1.00 93.12 85 ARG A O 1
ATOM 662 N N . GLY A 1 86 ? -9.790 -4.583 13.121 1.00 95.94 86 GLY A N 1
ATOM 663 C CA . GLY A 1 86 ? -8.849 -5.277 12.250 1.00 95.94 86 GLY A CA 1
ATOM 664 C C . GLY A 1 86 ? -8.940 -4.711 10.833 1.00 95.94 86 GLY A C 1
ATOM 665 O O . GLY A 1 86 ? -10.012 -4.287 10.395 1.00 95.94 86 GLY A O 1
ATOM 666 N N . PHE A 1 87 ? -7.836 -4.715 10.097 1.00 96.75 87 PHE A N 1
ATOM 667 C CA . PHE A 1 87 ? -7.842 -4.391 8.675 1.00 96.75 87 PHE A CA 1
ATOM 668 C C . PHE A 1 87 ? -6.980 -5.360 7.868 1.00 96.75 87 PHE A C 1
ATOM 670 O O . PHE A 1 87 ? -6.042 -5.975 8.382 1.00 96.75 87 PHE A O 1
ATOM 677 N N . SER A 1 88 ? -7.298 -5.444 6.580 1.00 97.44 88 SER A N 1
ATOM 678 C CA . SER A 1 88 ? -6.446 -6.005 5.542 1.00 97.44 88 SER A CA 1
ATOM 679 C C . SER A 1 88 ? -6.295 -4.971 4.429 1.00 97.44 88 SER A C 1
ATOM 681 O O . SER A 1 88 ? -7.284 -4.397 3.972 1.00 97.44 88 SER A O 1
ATOM 683 N N . ASP A 1 89 ? -5.056 -4.715 4.023 1.00 97.69 89 ASP A N 1
ATOM 684 C CA . ASP A 1 89 ? -4.715 -3.835 2.911 1.00 97.69 89 ASP A CA 1
ATOM 685 C C . ASP A 1 89 ? -3.824 -4.584 1.920 1.00 97.69 89 ASP A C 1
ATOM 687 O O . ASP A 1 89 ? -2.924 -5.328 2.311 1.00 97.69 89 ASP A O 1
ATOM 691 N N . SER A 1 90 ? -4.097 -4.433 0.631 1.00 97.69 90 SER A N 1
ATOM 692 C CA . SER A 1 90 ? -3.346 -5.082 -0.441 1.00 97.69 90 SER A CA 1
ATOM 693 C C . SER A 1 90 ? -2.964 -4.072 -1.508 1.00 97.69 90 SER A C 1
ATOM 695 O O . SER A 1 90 ? -3.819 -3.352 -2.018 1.00 97.69 90 SER A O 1
ATOM 697 N N . PHE A 1 91 ? -1.690 -4.056 -1.890 1.00 97.12 91 PHE A N 1
ATOM 698 C CA . PHE A 1 91 ? -1.135 -3.131 -2.873 1.00 97.12 91 PHE A CA 1
ATOM 699 C C . PHE A 1 91 ? -0.492 -3.891 -4.025 1.00 97.12 91 PHE A C 1
ATOM 701 O O . PHE A 1 91 ? 0.214 -4.874 -3.803 1.00 97.12 91 PHE A O 1
ATOM 708 N N . VAL A 1 92 ? -0.651 -3.379 -5.243 1.00 97.06 92 VAL A N 1
ATOM 709 C CA . VAL A 1 92 ? 0.253 -3.694 -6.352 1.00 97.06 92 VAL A CA 1
ATOM 710 C C . VAL A 1 92 ? 1.225 -2.537 -6.491 1.00 97.06 92 VAL A C 1
ATOM 712 O O . VAL A 1 92 ? 0.815 -1.397 -6.714 1.00 97.06 92 VAL A O 1
ATOM 715 N N . LEU A 1 93 ? 2.511 -2.8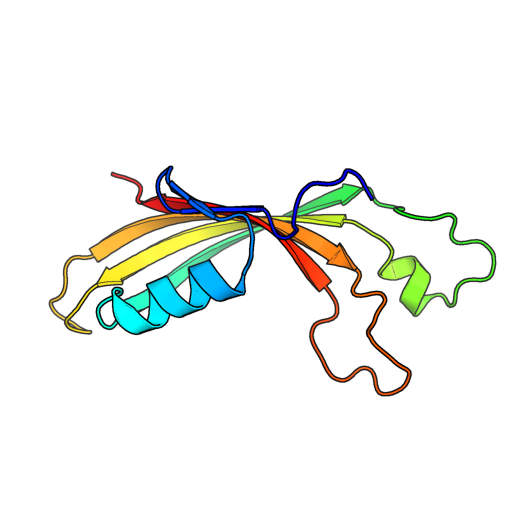35 -6.347 1.00 96.75 93 LEU A N 1
ATOM 716 C CA . LEU A 1 93 ? 3.594 -1.879 -6.495 1.00 96.75 93 LEU A CA 1
ATOM 717 C C . LEU A 1 93 ? 4.292 -2.072 -7.839 1.00 96.75 93 LEU A C 1
ATOM 719 O O . LEU A 1 93 ? 4.602 -3.198 -8.231 1.00 96.75 93 LEU A O 1
ATOM 723 N N . VAL A 1 94 ? 4.590 -0.964 -8.510 1.00 94.69 94 VAL A N 1
ATOM 724 C CA . VAL A 1 94 ? 5.371 -0.921 -9.752 1.00 94.69 94 VAL A CA 1
ATOM 725 C C . VAL A 1 94 ? 6.606 -0.040 -9.570 1.00 94.69 94 VAL A C 1
ATOM 727 O O . VAL A 1 94 ? 6.591 0.848 -8.717 1.00 94.69 94 VAL A O 1
ATOM 730 N N . PRO A 1 95 ? 7.694 -0.268 -10.320 1.00 92.88 95 PRO A N 1
ATOM 731 C CA . PRO A 1 95 ? 8.900 0.542 -10.219 1.00 92.88 95 PRO A CA 1
ATOM 732 C C . PRO A 1 95 ? 8.603 2.003 -10.554 1.00 92.88 95 PRO A C 1
ATOM 734 O O . PRO A 1 95 ? 7.843 2.294 -11.476 1.00 92.88 95 PRO A O 1
ATOM 737 N N . ASN A 1 96 ? 9.219 2.921 -9.816 1.00 90.62 96 ASN A N 1
ATOM 738 C CA . ASN A 1 96 ? 9.136 4.340 -10.119 1.00 90.62 96 ASN A CA 1
ATOM 739 C C . ASN A 1 96 ? 10.117 4.699 -11.245 1.00 90.62 96 ASN A C 1
ATOM 741 O O . ASN A 1 96 ? 11.322 4.806 -11.013 1.00 90.62 96 ASN A O 1
ATOM 745 N N . GLU A 1 97 ? 9.600 4.892 -12.457 1.00 84.31 97 GLU A N 1
ATOM 746 C CA . GLU A 1 97 ? 10.404 5.268 -13.629 1.00 84.31 97 GLU A CA 1
ATOM 747 C C . GLU A 1 97 ? 10.800 6.749 -13.637 1.00 84.31 97 GLU A C 1
ATOM 749 O O . GLU A 1 97 ? 11.767 7.130 -14.295 1.00 84.31 97 GLU A O 1
ATOM 754 N N . GLU A 1 98 ? 10.084 7.578 -12.879 1.00 81.06 98 GLU A N 1
ATOM 755 C CA . GLU A 1 98 ? 10.331 9.017 -12.763 1.00 81.06 98 GLU A CA 1
ATOM 756 C C . GLU A 1 98 ? 11.433 9.337 -11.750 1.00 81.06 98 GLU A C 1
ATOM 758 O O . GLU A 1 98 ? 11.855 10.489 -11.614 1.00 81.06 98 GLU A O 1
ATOM 763 N N . LEU A 1 99 ? 11.925 8.322 -11.033 1.00 79.00 99 LEU A N 1
ATOM 764 C CA . LEU A 1 99 ? 13.006 8.475 -10.076 1.00 79.00 99 LEU A CA 1
ATOM 765 C C . LEU A 1 99 ? 14.296 8.850 -10.824 1.00 79.00 99 LEU A C 1
ATOM 767 O O . LEU A 1 99 ? 15.017 8.011 -11.363 1.00 79.00 99 LEU A O 1
ATOM 771 N N . GLY A 1 100 ? 14.565 10.153 -10.884 1.00 66.50 100 GLY A N 1
ATOM 772 C CA . GLY A 1 100 ? 15.728 10.708 -11.562 1.00 66.50 100 GLY A CA 1
ATOM 773 C C . GLY A 1 100 ? 17.059 10.338 -10.895 1.00 66.50 100 GLY A C 1
ATOM 774 O O . GLY A 1 100 ? 17.137 9.627 -9.894 1.00 66.50 100 GLY A O 1
ATOM 775 N N . LYS A 1 101 ? 18.151 10.897 -11.430 1.00 60.91 101 LYS A N 1
ATOM 776 C CA . LYS A 1 101 ? 19.544 10.594 -11.031 1.00 60.91 101 LYS A CA 1
ATOM 777 C C . LYS A 1 101 ? 19.863 10.793 -9.542 1.00 60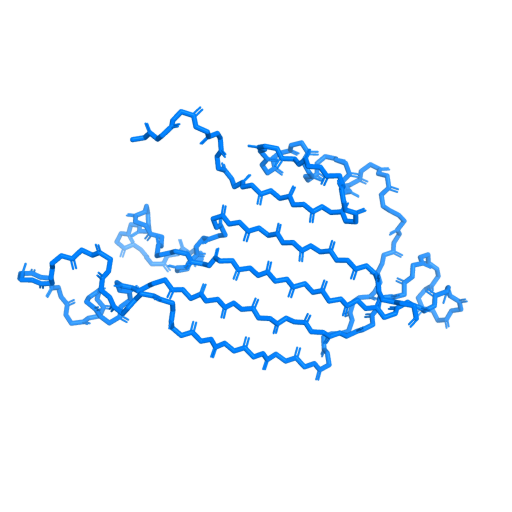.91 101 LYS A C 1
ATOM 779 O O . LYS A 1 101 ? 20.884 10.289 -9.088 1.00 60.91 101 LYS A O 1
ATOM 784 N N . GLN A 1 102 ? 19.038 11.538 -8.811 1.00 66.81 102 GLN A N 1
ATOM 785 C CA . GLN A 1 102 ? 19.248 11.824 -7.394 1.00 66.81 102 GLN A CA 1
ATOM 786 C C . GLN A 1 102 ? 18.734 10.701 -6.470 1.00 66.81 102 GLN A C 1
ATOM 788 O O . GLN A 1 102 ? 19.073 10.721 -5.295 1.00 66.81 102 GLN A O 1
ATOM 793 N N . ASP A 1 103 ? 17.971 9.713 -6.979 1.00 68.19 103 ASP A N 1
ATOM 794 C CA . ASP A 1 103 ? 17.406 8.576 -6.204 1.00 68.19 103 ASP A CA 1
ATOM 795 C C . ASP A 1 103 ? 16.595 9.043 -4.967 1.00 68.19 103 ASP A C 1
ATOM 797 O O . ASP A 1 103 ? 16.396 8.290 -4.014 1.00 68.19 103 ASP A O 1
ATOM 801 N N . VAL A 1 104 ? 16.124 10.299 -4.976 1.00 74.81 104 VAL A N 1
ATOM 802 C CA . VAL A 1 104 ? 15.307 10.904 -3.917 1.00 74.81 104 VAL A CA 1
ATOM 803 C C . VAL A 1 104 ? 13.840 10.622 -4.222 1.00 74.81 104 VAL A C 1
ATOM 805 O O . VAL A 1 104 ? 13.308 11.096 -5.222 1.00 74.81 104 VAL A O 1
ATOM 808 N N . GLY A 1 105 ? 13.184 9.847 -3.359 1.00 84.06 105 GLY A N 1
ATOM 809 C CA . GLY A 1 105 ? 11.765 9.517 -3.480 1.00 84.06 105 GLY A CA 1
ATOM 810 C C . GLY A 1 105 ? 11.465 8.050 -3.185 1.00 84.06 105 GLY A C 1
ATOM 811 O O . GLY A 1 105 ? 12.300 7.306 -2.667 1.00 84.06 105 GLY A O 1
ATOM 812 N N . ARG A 1 106 ? 10.237 7.623 -3.496 1.00 90.31 106 ARG A N 1
ATOM 813 C CA . ARG A 1 106 ? 9.830 6.217 -3.377 1.00 90.31 106 ARG A CA 1
ATOM 814 C C . ARG A 1 106 ? 10.269 5.452 -4.621 1.00 90.31 106 ARG A C 1
ATOM 816 O O . ARG A 1 106 ? 9.951 5.853 -5.734 1.00 90.31 106 ARG A O 1
ATOM 823 N N . GLN A 1 107 ? 10.981 4.346 -4.418 1.00 90.50 107 GLN A N 1
ATOM 824 C CA . GLN A 1 107 ? 11.482 3.491 -5.503 1.00 90.50 107 GLN A CA 1
ATOM 825 C C . GLN A 1 107 ? 10.377 2.686 -6.202 1.00 90.50 107 GLN A C 1
ATOM 827 O O . GLN A 1 107 ? 10.556 2.273 -7.344 1.00 90.50 107 GLN A O 1
ATOM 832 N N . TRP A 1 108 ? 9.244 2.496 -5.528 1.00 93.31 108 TRP A N 1
ATOM 833 C CA . TRP A 1 108 ? 8.039 1.895 -6.082 1.00 93.31 108 TRP A CA 1
ATOM 834 C C . TRP A 1 108 ? 6.843 2.816 -5.859 1.00 93.31 108 TRP A C 1
ATOM 836 O O . TRP A 1 108 ? 6.780 3.526 -4.851 1.00 93.31 108 TRP A O 1
ATOM 846 N N . LEU A 1 109 ? 5.898 2.772 -6.791 1.00 93.94 109 LEU A N 1
ATOM 847 C CA . LEU A 1 109 ? 4.632 3.490 -6.759 1.00 93.94 109 LEU A CA 1
ATOM 848 C C . LEU A 1 109 ? 3.479 2.496 -6.631 1.00 93.94 109 LEU A C 1
ATOM 850 O O . LEU A 1 109 ? 3.550 1.377 -7.140 1.00 93.94 109 LEU A O 1
ATOM 854 N N . ILE A 1 110 ? 2.410 2.913 -5.957 1.00 95.12 110 ILE A N 1
ATOM 855 C CA . ILE A 1 110 ? 1.170 2.141 -5.879 1.00 95.12 110 ILE A CA 1
ATOM 856 C C . ILE A 1 110 ? 0.477 2.244 -7.238 1.00 95.12 110 ILE A C 1
ATOM 858 O O . ILE A 1 110 ? 0.172 3.342 -7.689 1.00 95.12 110 ILE A O 1
ATOM 862 N N . GLN A 1 111 ? 0.223 1.108 -7.883 1.00 94.06 111 GLN A N 1
ATOM 863 C CA . GLN A 1 111 ? -0.604 1.023 -9.089 1.00 94.06 111 GLN A CA 1
ATOM 864 C C . GLN A 1 111 ? -2.069 0.735 -8.733 1.00 94.06 111 GLN A C 1
ATOM 866 O O . GLN A 1 111 ? -2.987 1.283 -9.346 1.00 94.06 111 GLN A O 1
ATOM 871 N N . SER A 1 112 ? -2.293 -0.109 -7.726 1.00 95.00 112 SER A N 1
ATOM 872 C CA . SER A 1 112 ? -3.623 -0.376 -7.179 1.00 95.00 112 SER A CA 1
ATOM 873 C C . SER A 1 112 ? -3.566 -0.670 -5.687 1.00 95.00 112 SER A C 1
ATOM 875 O O . SER A 1 112 ? -2.598 -1.269 -5.219 1.00 95.00 112 SER A O 1
ATOM 877 N N . GLN A 1 113 ? -4.622 -0.304 -4.966 1.00 96.81 113 GLN A N 1
ATOM 878 C CA . GLN A 1 113 ? -4.786 -0.560 -3.537 1.00 96.81 113 GLN A CA 1
ATOM 879 C C . GLN A 1 113 ? -6.186 -1.108 -3.253 1.00 96.81 113 GLN A C 1
ATOM 881 O O . GLN A 1 113 ? -7.168 -0.685 -3.862 1.00 96.81 113 GLN A O 1
ATOM 886 N N . THR A 1 114 ? -6.300 -2.047 -2.320 1.00 97.31 114 THR A N 1
ATOM 887 C CA . THR A 1 114 ? -7.580 -2.529 -1.797 1.00 97.31 114 THR A CA 1
ATOM 888 C C . THR A 1 114 ? -7.497 -2.650 -0.285 1.00 97.31 114 THR A C 1
ATOM 890 O O . THR A 1 114 ? -6.888 -3.582 0.233 1.00 97.31 114 THR A O 1
ATOM 893 N N . PHE A 1 115 ? -8.164 -1.728 0.402 1.00 96.88 115 PHE A N 1
ATOM 894 C CA . PHE A 1 115 ? -8.283 -1.697 1.852 1.00 96.88 115 PHE A CA 1
ATOM 895 C C . PHE A 1 115 ? -9.663 -2.190 2.287 1.00 96.88 115 PHE A C 1
ATOM 897 O O . PHE A 1 115 ? -10.689 -1.793 1.721 1.00 96.88 115 PHE A O 1
ATOM 904 N N . ARG A 1 116 ? -9.711 -3.001 3.345 1.00 96.12 116 ARG A N 1
ATOM 905 C CA . ARG A 1 116 ? -10.955 -3.434 3.983 1.00 96.12 116 ARG A CA 1
ATOM 906 C C . ARG A 1 116 ? -10.778 -3.606 5.491 1.00 96.12 116 ARG A C 1
ATOM 908 O O . ARG A 1 116 ? -9.831 -4.245 5.944 1.00 96.12 116 ARG A O 1
ATOM 915 N N . PHE A 1 117 ? -11.739 -3.114 6.269 1.00 94.44 117 PHE A N 1
ATOM 916 C CA . PHE A 1 117 ? -11.898 -3.539 7.659 1.00 94.44 117 PHE A CA 1
ATOM 917 C C . PHE A 1 117 ? -12.379 -4.987 7.728 1.00 94.44 117 PHE A C 1
ATOM 919 O O . PHE A 1 117 ? -13.326 -5.365 7.036 1.00 94.44 117 PHE A O 1
ATOM 926 N N . VAL A 1 118 ? -11.746 -5.783 8.583 1.00 89.56 118 VAL A N 1
ATOM 927 C CA . VAL A 1 118 ? -12.174 -7.154 8.875 1.00 89.56 118 VAL A CA 1
ATOM 928 C C . VAL A 1 118 ? -12.996 -7.170 10.165 1.00 89.56 118 VAL A C 1
ATOM 930 O O . VAL A 1 118 ? -12.753 -6.359 11.064 1.00 89.56 118 VAL A O 1
ATOM 933 N N . VAL A 1 119 ? -14.014 -8.035 10.195 1.00 75.38 119 VAL A N 1
ATOM 934 C CA . VAL A 1 119 ? -14.952 -8.201 11.320 1.00 75.38 119 VAL A CA 1
ATOM 935 C C . VAL A 1 119 ? -14.314 -9.043 12.413 1.00 75.38 119 VAL A C 1
ATOM 937 O O . VAL A 1 119 ? -13.701 -10.072 12.052 1.00 75.38 119 VAL A O 1
#

pLDDT: mean 88.76, std 10.29, range [46.41, 98.31]

Foldseek 3Di:
DPPQAPAWEAAQNDTDRYPVVVVVCCVPPFADKDWDFPDKDKDFPALACDDCVPPDPVVNRQRTKMKMKTWGWMFGHDPPPGDIWIKIKIFIWGADPVCDPVNPDDRIDTNYMHMHTDD

Organism: NCBI:txid329885